Protein AF-A0A270BVR9-F1 (afdb_monomer_lite)

Secondary structure (DSSP, 8-state):
-BTTB-----SSHHHHHHHHHHHHHTT---------PPPPP-PPPBPTTTSSBSS---------

pLDDT: mean 84.09, std 14.84, range [36.09, 96.94]

Foldseek 3Di:
DPVVDDDDDDPDQVVLVVVCVVCVVVVHHDDDDDDPPDDDDDDFDADPVPRHGPDDPPPDDDDD

Sequence (64 aa):
MVGDRVLYHAAQLSHAQRFAQARQAEGIAAYVVPDQTPAPARKVRMNPLTGKPYKKPQTGQKAR

Organism: NCBI:txid146476

Structure (mmCIF, N/CA/C/O backbone):
data_AF-A0A270BVR9-F1
#
_entry.id   AF-A0A270BVR9-F1
#
loop_
_atom_site.group_PDB
_atom_site.id
_atom_site.type_symbol
_atom_site.label_atom_id
_atom_site.label_alt_id
_atom_site.label_comp_id
_atom_site.label_asym_id
_atom_site.label_entity_id
_atom_site.label_seq_id
_atom_site.pdbx_PDB_ins_code
_atom_site.Cartn_x
_atom_site.Cartn_y
_atom_site.Cartn_z
_atom_site.occupancy
_atom_site.B_iso_or_equiv
_atom_site.auth_seq_id
_atom_site.auth_comp_id
_atom_site.auth_asym_id
_atom_site.auth_atom_id
_atom_site.pdbx_PDB_model_num
ATOM 1 N N . MET A 1 1 ? -15.568 -8.778 -0.631 1.00 67.19 1 MET A N 1
ATOM 2 C CA . MET A 1 1 ? -15.429 -8.992 0.825 1.00 67.19 1 MET A CA 1
ATOM 3 C C . MET A 1 1 ? -14.666 -10.291 1.030 1.00 67.19 1 MET A C 1
ATOM 5 O O . MET A 1 1 ? -14.802 -11.167 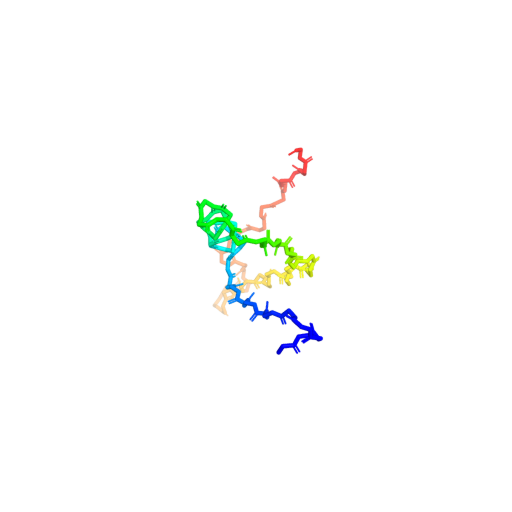0.183 1.00 67.19 1 MET A O 1
ATOM 9 N N . VAL A 1 2 ? -13.832 -10.394 2.065 1.00 75.19 2 VAL A N 1
ATOM 10 C CA . VAL A 1 2 ? -13.117 -11.633 2.432 1.00 75.19 2 VAL A CA 1
ATOM 11 C C . VAL A 1 2 ? -13.513 -11.967 3.862 1.00 75.19 2 VAL A C 1
ATOM 13 O O . VAL A 1 2 ? -13.112 -11.260 4.786 1.00 75.19 2 VAL A O 1
ATOM 16 N N . GLY A 1 3 ? -14.350 -12.994 4.027 1.00 84.88 3 GLY A N 1
ATOM 17 C CA . GLY A 1 3 ? -15.074 -13.215 5.282 1.00 84.88 3 GLY A CA 1
ATOM 18 C C . GLY A 1 3 ? -15.849 -11.957 5.687 1.00 84.88 3 GLY A C 1
ATOM 19 O O . GLY A 1 3 ? -16.455 -11.306 4.835 1.00 84.88 3 GLY A O 1
ATOM 20 N N . ASP A 1 4 ? -15.715 -11.560 6.951 1.00 87.25 4 ASP A N 1
ATOM 21 C CA . ASP A 1 4 ? -16.368 -10.373 7.527 1.00 87.25 4 ASP A CA 1
ATOM 22 C C . ASP A 1 4 ? -15.615 -9.057 7.259 1.00 87.25 4 ASP A C 1
ATOM 24 O O . ASP A 1 4 ? -15.938 -8.008 7.818 1.00 87.25 4 ASP A O 1
ATOM 28 N N . ARG A 1 5 ? -14.564 -9.089 6.426 1.00 84.81 5 ARG A N 1
ATOM 29 C CA . ARG A 1 5 ? -13.709 -7.927 6.155 1.00 84.81 5 ARG A CA 1
ATOM 30 C C . ARG A 1 5 ? -14.003 -7.314 4.791 1.00 84.81 5 ARG A C 1
ATOM 32 O O . ARG A 1 5 ? -14.127 -7.998 3.765 1.00 84.81 5 ARG A O 1
ATOM 39 N N . VAL A 1 6 ? -14.043 -5.985 4.765 1.00 87.81 6 VAL A N 1
ATOM 40 C CA . VAL A 1 6 ? -14.154 -5.199 3.533 1.00 87.81 6 VAL A CA 1
ATOM 41 C C . VAL A 1 6 ? -12.775 -5.085 2.888 1.00 87.81 6 VAL A C 1
ATOM 43 O O . VAL A 1 6 ? -11.807 -4.694 3.535 1.00 87.81 6 VAL A O 1
ATOM 46 N N . LEU A 1 7 ? -12.689 -5.419 1.598 1.00 90.62 7 LEU A N 1
ATOM 47 C CA . LEU A 1 7 ? -11.488 -5.181 0.802 1.00 90.62 7 LEU A CA 1
ATOM 48 C C . LEU A 1 7 ? -11.585 -3.821 0.121 1.00 90.62 7 LEU A C 1
ATOM 50 O O . LEU A 1 7 ? -12.575 -3.534 -0.551 1.00 90.62 7 LEU A O 1
ATOM 54 N N . TYR A 1 8 ? -10.525 -3.029 0.253 1.00 88.06 8 TYR A N 1
ATOM 55 C CA . TYR A 1 8 ? -10.350 -1.765 -0.449 1.00 88.06 8 TYR A CA 1
ATOM 56 C C . TYR A 1 8 ? -9.080 -1.830 -1.299 1.00 88.06 8 TYR A C 1
ATOM 58 O O . TYR A 1 8 ? -8.000 -2.107 -0.780 1.00 88.06 8 TYR A O 1
ATOM 66 N N . HIS A 1 9 ? -9.214 -1.585 -2.602 1.00 90.50 9 HIS A N 1
ATOM 67 C CA . HIS A 1 9 ? -8.097 -1.584 -3.543 1.00 90.50 9 HIS A CA 1
ATOM 68 C C . HIS A 1 9 ? -7.700 -0.148 -3.903 1.00 90.50 9 HIS A C 1
ATOM 70 O O . HIS A 1 9 ? -8.553 0.676 -4.232 1.00 90.50 9 HIS A O 1
ATOM 76 N N . ALA A 1 10 ? -6.397 0.133 -3.898 1.00 91.62 10 ALA A N 1
ATOM 77 C CA . ALA A 1 10 ? -5.828 1.418 -4.286 1.00 91.62 10 ALA A CA 1
ATOM 78 C C . ALA A 1 10 ? -4.705 1.221 -5.307 1.00 91.62 10 ALA A C 1
ATOM 80 O O . ALA A 1 10 ? -3.881 0.327 -5.156 1.00 91.62 10 ALA A O 1
ATOM 81 N N . ALA A 1 11 ? -4.625 2.102 -6.306 1.00 89.81 11 ALA A N 1
ATOM 82 C CA . ALA A 1 11 ? -3.566 2.048 -7.318 1.00 89.81 11 ALA A CA 1
ATOM 83 C C . ALA A 1 11 ? -2.182 2.465 -6.781 1.00 89.81 11 ALA A C 1
ATOM 85 O O . ALA A 1 11 ? -1.160 2.139 -7.375 1.00 89.81 11 ALA A O 1
ATOM 86 N N . GLN A 1 12 ? -2.142 3.226 -5.684 1.00 92.88 12 GLN A N 1
ATOM 87 C CA . GLN A 1 12 ? -0.914 3.733 -5.076 1.00 92.88 12 GLN A CA 1
ATOM 88 C C . GLN A 1 12 ? -0.857 3.344 -3.600 1.00 92.88 12 GLN A C 1
ATOM 90 O O . GLN A 1 12 ? -1.828 3.538 -2.864 1.00 92.88 12 GLN A O 1
ATOM 95 N N . LEU A 1 13 ? 0.310 2.869 -3.151 1.00 92.88 13 LEU A N 1
ATOM 96 C CA . LEU A 1 13 ? 0.539 2.500 -1.752 1.00 92.88 13 LEU A CA 1
ATOM 97 C C . LEU A 1 13 ? 0.310 3.682 -0.798 1.00 92.88 13 LEU A C 1
ATOM 99 O O . LEU A 1 13 ? -0.320 3.525 0.244 1.00 92.88 13 LEU A O 1
ATOM 103 N N . SER A 1 14 ? 0.759 4.878 -1.184 1.00 95.44 14 SER A N 1
ATOM 104 C CA . SER A 1 14 ? 0.573 6.106 -0.404 1.00 95.44 14 SER A CA 1
ATOM 105 C C . SER A 1 14 ? -0.903 6.432 -0.162 1.00 95.44 14 SER A C 1
ATOM 107 O O . SER A 1 14 ? -1.267 6.890 0.920 1.00 95.44 14 SER A O 1
ATOM 109 N N . HIS A 1 15 ? -1.768 6.166 -1.145 1.00 95.62 15 HIS A N 1
ATOM 110 C CA . HIS A 1 15 ? -3.212 6.355 -1.010 1.00 95.62 15 HIS A CA 1
ATOM 111 C C . HIS A 1 15 ? -3.818 5.352 -0.026 1.00 95.62 15 HIS A C 1
ATOM 113 O O . HIS A 1 15 ? -4.550 5.752 0.878 1.00 95.62 15 HIS A O 1
ATOM 119 N N . ALA A 1 16 ? -3.457 4.068 -0.139 1.00 95.25 16 ALA A N 1
ATOM 120 C CA . ALA A 1 16 ? -3.915 3.035 0.794 1.00 95.25 16 ALA A CA 1
ATOM 121 C C . ALA A 1 16 ? -3.510 3.339 2.246 1.00 95.25 16 ALA A C 1
ATOM 123 O O . ALA A 1 16 ? -4.320 3.183 3.157 1.00 95.25 16 ALA A O 1
ATOM 124 N N . GLN A 1 17 ? -2.281 3.818 2.456 1.00 95.94 17 GLN A N 1
ATOM 125 C CA . GLN A 1 17 ? -1.776 4.205 3.777 1.00 95.94 17 GLN A CA 1
ATOM 126 C C . GLN A 1 17 ? -2.579 5.358 4.384 1.00 95.94 17 GLN A C 1
ATOM 128 O O . GLN A 1 17 ? -3.040 5.246 5.519 1.00 95.94 17 GLN A O 1
ATOM 133 N N . ARG A 1 18 ? -2.808 6.433 3.619 1.00 96.81 18 ARG A N 1
ATOM 134 C CA . ARG A 1 18 ? -3.617 7.578 4.074 1.00 96.81 18 ARG A CA 1
ATOM 135 C C . ARG A 1 18 ? -5.049 7.166 4.405 1.00 96.81 18 ARG A C 1
ATOM 137 O O . ARG A 1 18 ? -5.594 7.602 5.414 1.00 96.81 18 ARG A O 1
ATOM 144 N N . PHE A 1 19 ? -5.641 6.302 3.583 1.00 95.44 19 PHE A N 1
ATOM 145 C CA . PHE A 1 19 ? -6.983 5.781 3.822 1.00 95.44 19 PHE A CA 1
ATOM 146 C C . PHE A 1 19 ? -7.061 4.959 5.114 1.00 95.44 19 PHE A C 1
ATOM 148 O O . PHE A 1 19 ? -7.944 5.193 5.935 1.00 95.44 19 PHE A O 1
ATOM 155 N N . ALA A 1 20 ? -6.128 4.025 5.324 1.00 95.81 20 ALA A N 1
ATOM 156 C CA . ALA A 1 20 ? -6.102 3.216 6.539 1.00 95.81 20 ALA A CA 1
ATOM 157 C C . ALA A 1 20 ? -5.888 4.076 7.791 1.00 95.81 20 ALA A C 1
ATOM 159 O O . ALA A 1 20 ? -6.582 3.873 8.782 1.00 95.81 20 ALA A O 1
ATOM 160 N N . GLN A 1 21 ? -5.004 5.075 7.723 1.00 96.62 21 GLN A N 1
ATOM 161 C CA . GLN A 1 21 ? -4.777 6.017 8.820 1.00 96.62 21 GLN A CA 1
ATOM 162 C C . GLN A 1 21 ? -6.044 6.814 9.164 1.00 96.62 21 GLN A C 1
ATOM 164 O O . GLN A 1 21 ? -6.375 6.957 10.338 1.00 96.62 21 GLN A O 1
ATOM 169 N N . ALA A 1 22 ? -6.783 7.291 8.156 1.00 96.94 22 ALA A N 1
ATOM 170 C CA . ALA A 1 22 ? -8.050 7.988 8.374 1.00 96.94 22 ALA A CA 1
ATOM 171 C C . ALA A 1 22 ? -9.089 7.081 9.057 1.00 96.94 22 ALA A C 1
ATOM 173 O O . ALA A 1 22 ? -9.726 7.488 10.022 1.00 96.94 22 ALA A O 1
ATOM 174 N N . ARG A 1 23 ? -9.201 5.818 8.628 1.00 96.00 23 ARG A N 1
ATOM 175 C CA . ARG A 1 23 ? -10.114 4.844 9.250 1.00 96.00 23 ARG A CA 1
ATOM 176 C C . ARG A 1 23 ? -9.728 4.501 10.680 1.00 96.00 23 ARG A C 1
ATOM 178 O O . ARG A 1 23 ? -10.597 4.426 11.540 1.00 96.00 23 ARG A O 1
ATOM 185 N N . GLN A 1 24 ? -8.436 4.367 10.951 1.00 96.31 24 GLN A N 1
ATOM 186 C CA . GLN A 1 24 ? -7.937 4.167 12.308 1.00 96.31 24 GLN A CA 1
ATOM 187 C C . GLN A 1 24 ? -8.253 5.369 13.209 1.00 96.31 24 GLN A C 1
ATOM 189 O O . GLN A 1 24 ? -8.626 5.168 14.362 1.00 96.31 24 GLN A O 1
ATOM 194 N N . ALA A 1 25 ? -8.177 6.599 12.689 1.00 96.88 25 ALA A N 1
ATOM 195 C CA . ALA A 1 25 ? -8.577 7.802 13.425 1.00 96.88 25 ALA A CA 1
ATOM 196 C C . ALA A 1 25 ? -10.089 7.841 13.733 1.00 96.88 25 ALA A C 1
ATOM 198 O O . ALA A 1 25 ? -10.491 8.385 14.756 1.00 96.88 25 ALA A O 1
ATOM 199 N N . GLU A 1 26 ? -10.914 7.213 12.892 1.00 95.69 26 GLU A N 1
ATOM 200 C CA . GLU A 1 26 ? -12.349 6.988 13.135 1.00 95.69 26 GLU A CA 1
ATOM 201 C C . GLU A 1 26 ? -12.624 5.794 14.078 1.00 95.69 26 GLU A C 1
ATOM 203 O O . GLU A 1 26 ? -13.779 5.475 14.350 1.00 95.69 26 GLU A O 1
ATOM 208 N N . GLY A 1 27 ? -11.584 5.110 14.573 1.00 96.88 27 GLY A N 1
ATOM 209 C CA . GLY A 1 27 ? -11.708 3.928 15.435 1.00 96.88 27 GLY A CA 1
ATOM 210 C C . GLY A 1 27 ? -11.976 2.618 14.686 1.00 96.88 27 GLY A C 1
ATOM 211 O O . GLY A 1 27 ? -12.246 1.590 15.306 1.00 96.88 27 GLY A O 1
ATOM 212 N N . ILE A 1 28 ? -11.885 2.622 13.355 1.00 94.75 28 ILE A N 1
ATOM 213 C CA . ILE A 1 28 ? -12.102 1.445 12.511 1.00 94.75 28 ILE A CA 1
ATOM 214 C C . ILE A 1 28 ? -10.766 0.727 12.296 1.00 94.75 28 ILE A C 1
ATOM 216 O O . ILE A 1 28 ? -9.808 1.292 11.761 1.00 94.75 28 ILE A O 1
ATOM 220 N N . ALA A 1 29 ? -10.707 -0.555 12.661 1.00 93.12 29 ALA A N 1
ATOM 221 C CA . ALA A 1 29 ? -9.532 -1.387 12.426 1.00 93.12 29 ALA A CA 1
ATOM 222 C C . ALA A 1 29 ? -9.290 -1.580 10.916 1.00 93.12 29 ALA A C 1
ATOM 224 O O . ALA A 1 29 ? -10.020 -2.304 10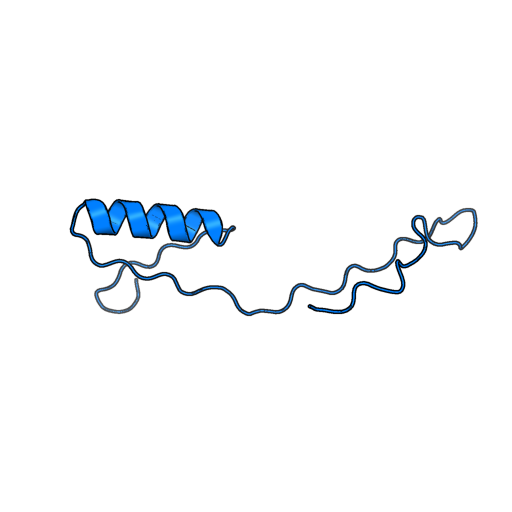.239 1.00 93.12 29 ALA A O 1
ATOM 225 N N . ALA A 1 30 ? -8.239 -0.946 10.394 1.00 94.69 30 ALA A N 1
ATOM 226 C CA . ALA A 1 30 ? -7.817 -1.050 9.000 1.00 94.69 30 ALA A CA 1
ATOM 227 C C . ALA A 1 30 ? -6.335 -1.435 8.910 1.00 94.69 30 ALA A C 1
ATOM 229 O O . ALA A 1 30 ? -5.507 -0.929 9.669 1.00 94.69 30 ALA A O 1
ATOM 230 N N . TYR A 1 31 ? -5.999 -2.311 7.963 1.00 93.25 31 TYR A N 1
ATOM 231 C CA . TYR A 1 31 ? -4.629 -2.737 7.675 1.00 93.25 31 TYR A CA 1
ATOM 232 C C . TYR A 1 31 ? -4.349 -2.634 6.175 1.00 93.25 31 TYR A C 1
ATOM 234 O O . TYR A 1 31 ? -5.238 -2.845 5.350 1.00 93.25 31 TYR A O 1
ATOM 242 N N . VAL A 1 32 ? -3.106 -2.302 5.820 1.00 95.12 32 VAL A N 1
ATOM 243 C CA . VAL A 1 32 ? -2.661 -2.179 4.426 1.00 95.12 32 VAL A CA 1
ATOM 244 C C . VAL A 1 32 ? -1.779 -3.365 4.080 1.00 95.12 32 VAL A C 1
ATOM 246 O O . VAL A 1 32 ? -0.804 -3.637 4.777 1.00 95.12 32 VAL A O 1
ATOM 249 N N . VAL A 1 33 ? -2.099 -4.037 2.978 1.00 92.50 33 VAL A N 1
ATOM 250 C CA . VAL A 1 33 ? -1.251 -5.073 2.381 1.00 92.50 33 VAL A CA 1
ATOM 251 C C . VAL A 1 33 ? -0.679 -4.505 1.080 1.00 92.50 33 VAL A C 1
ATOM 253 O O . VAL A 1 33 ? -1.453 -4.261 0.153 1.00 92.50 33 VAL A O 1
ATOM 256 N N . PRO A 1 34 ? 0.633 -4.213 1.004 1.00 90.88 34 PRO A N 1
ATOM 257 C CA . PRO A 1 34 ? 1.246 -3.697 -0.213 1.00 90.88 34 PRO A CA 1
ATOM 258 C C . PRO A 1 34 ? 1.347 -4.786 -1.283 1.00 90.88 34 PRO A C 1
ATOM 260 O O . PRO A 1 34 ? 1.612 -5.948 -0.97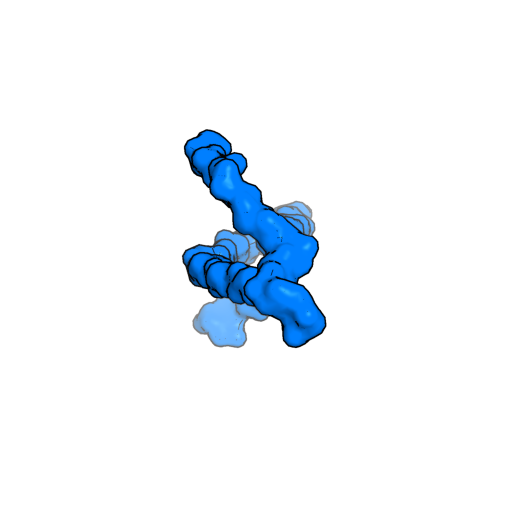4 1.00 90.88 34 PRO A O 1
ATOM 263 N N . ASP A 1 35 ? 1.202 -4.387 -2.545 1.00 89.50 35 ASP A N 1
ATOM 264 C CA . ASP A 1 35 ? 1.557 -5.245 -3.670 1.00 89.50 35 ASP A CA 1
ATOM 265 C C . ASP A 1 35 ? 3.086 -5.369 -3.748 1.00 89.50 35 ASP A C 1
ATOM 267 O O . ASP A 1 35 ? 3.799 -4.372 -3.881 1.00 89.50 35 ASP A O 1
ATOM 271 N N . GLN A 1 36 ? 3.585 -6.597 -3.616 1.00 89.38 36 GLN A N 1
ATOM 272 C CA . GLN A 1 36 ? 5.009 -6.927 -3.719 1.00 89.38 36 GLN A CA 1
ATOM 273 C C . GLN A 1 36 ? 5.390 -7.415 -5.121 1.00 89.38 36 GLN A C 1
ATOM 275 O O . GLN A 1 36 ? 6.532 -7.820 -5.347 1.00 89.38 36 GLN A O 1
ATOM 280 N N . THR A 1 37 ? 4.450 -7.384 -6.068 1.00 89.06 37 THR A N 1
ATOM 281 C CA . THR A 1 37 ? 4.706 -7.787 -7.446 1.00 89.06 37 THR A CA 1
ATOM 282 C C . THR A 1 37 ? 5.774 -6.872 -8.051 1.00 89.06 37 THR A C 1
ATOM 284 O O . THR A 1 37 ? 5.610 -5.647 -8.066 1.00 89.06 37 THR A O 1
ATOM 287 N N . PRO A 1 38 ? 6.891 -7.427 -8.555 1.00 85.56 38 PRO A N 1
ATOM 288 C CA . PRO A 1 38 ? 7.944 -6.617 -9.141 1.00 85.56 38 PRO A CA 1
ATOM 289 C C . PRO A 1 38 ? 7.420 -5.892 -10.382 1.00 85.56 38 PRO A C 1
ATOM 291 O O . PRO A 1 38 ? 6.789 -6.488 -11.258 1.00 85.56 38 PRO A O 1
ATOM 294 N N . ALA A 1 39 ? 7.709 -4.593 -10.474 1.00 83.12 39 ALA A N 1
ATOM 295 C CA . ALA A 1 39 ? 7.336 -3.805 -11.638 1.00 83.12 39 ALA A CA 1
ATOM 296 C C . ALA A 1 39 ? 8.004 -4.377 -12.904 1.00 83.12 39 ALA A C 1
ATOM 298 O O . ALA A 1 39 ? 9.191 -4.722 -12.873 1.00 83.12 39 ALA A O 1
ATOM 299 N N . PRO A 1 40 ? 7.287 -4.448 -14.039 1.00 83.81 40 PRO A N 1
ATOM 300 C CA . PRO A 1 40 ? 7.865 -4.958 -15.270 1.00 83.81 40 PRO A CA 1
ATOM 301 C C . PRO A 1 40 ? 9.028 -4.069 -15.717 1.00 83.81 40 PRO A C 1
ATOM 303 O O . PRO A 1 40 ? 8.942 -2.835 -15.704 1.00 83.81 40 PRO A O 1
ATOM 306 N N . ALA A 1 41 ? 10.117 -4.700 -16.158 1.00 84.50 41 ALA A N 1
ATOM 307 C CA . ALA A 1 41 ? 11.260 -3.985 -16.705 1.00 84.50 41 ALA A CA 1
ATOM 308 C C . ALA A 1 41 ? 10.813 -3.119 -17.895 1.00 84.50 4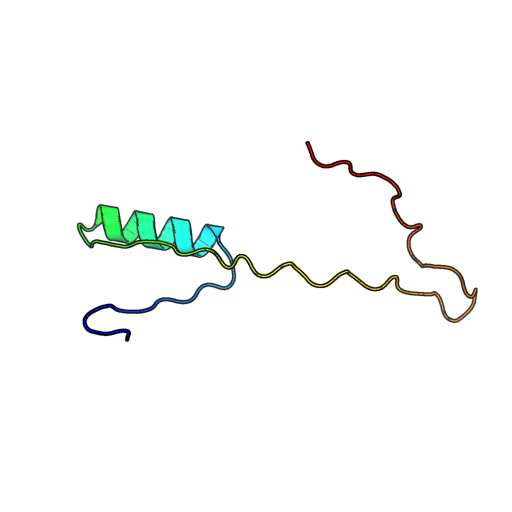1 ALA A C 1
ATOM 310 O O . ALA A 1 41 ? 10.249 -3.613 -18.877 1.00 84.50 41 ALA A O 1
ATOM 311 N N . ARG A 1 42 ? 11.065 -1.806 -17.822 1.00 81.19 42 ARG A N 1
ATOM 312 C CA . ARG A 1 42 ? 10.765 -0.890 -18.929 1.00 81.19 42 ARG A CA 1
ATOM 313 C C . ARG A 1 42 ? 11.633 -1.260 -20.128 1.00 81.19 42 ARG A C 1
ATOM 315 O O . ARG A 1 42 ? 12.851 -1.101 -20.084 1.00 81.19 42 ARG A O 1
ATOM 322 N N . LYS A 1 43 ? 11.004 -1.712 -21.216 1.00 82.00 43 LYS A N 1
ATOM 323 C CA . LYS A 1 43 ? 11.704 -1.951 -22.482 1.00 82.00 43 LYS A CA 1
ATOM 324 C C . LYS A 1 43 ? 12.290 -0.637 -22.993 1.00 82.00 43 LYS A C 1
ATOM 326 O O . LYS A 1 43 ? 11.613 0.394 -23.026 1.00 82.00 43 LYS A O 1
ATOM 331 N N . VAL A 1 44 ? 13.556 -0.680 -23.394 1.00 84.56 44 VAL A N 1
ATOM 332 C CA . VAL A 1 44 ? 14.228 0.467 -24.002 1.00 84.56 44 VAL A CA 1
ATOM 333 C C . VAL A 1 44 ? 13.531 0.794 -25.320 1.00 84.56 44 VAL A C 1
ATOM 335 O O . VAL A 1 44 ? 13.379 -0.065 -26.186 1.00 84.56 44 VAL A O 1
ATOM 338 N N . ARG A 1 45 ? 13.089 2.045 -25.472 1.00 86.06 45 ARG A N 1
ATOM 339 C CA . ARG A 1 45 ? 12.510 2.522 -26.730 1.00 86.06 45 ARG A CA 1
ATOM 340 C C . ARG A 1 45 ? 13.638 2.819 -27.711 1.00 86.06 45 ARG A C 1
ATOM 342 O O . ARG A 1 45 ? 14.495 3.659 -27.426 1.00 86.06 45 ARG A O 1
ATOM 349 N N . MET A 1 46 ? 13.606 2.156 -28.860 1.00 88.62 46 MET A N 1
ATOM 350 C CA . MET A 1 46 ? 14.548 2.365 -29.958 1.00 88.62 46 MET A CA 1
ATOM 351 C C . MET A 1 46 ? 14.006 3.421 -30.919 1.00 88.62 46 MET A C 1
ATOM 353 O O . MET A 1 46 ? 12.810 3.446 -31.209 1.00 88.62 46 MET A O 1
ATOM 357 N N . ASN A 1 47 ? 14.879 4.303 -31.394 1.00 87.94 47 ASN A N 1
ATOM 358 C CA . ASN A 1 47 ? 14.564 5.249 -32.451 1.00 87.94 47 ASN A CA 1
ATOM 359 C C . ASN A 1 47 ? 14.560 4.505 -33.798 1.00 87.94 47 ASN A C 1
ATOM 361 O O . ASN A 1 47 ? 15.602 3.959 -34.172 1.00 87.94 47 ASN A O 1
ATOM 365 N N . PRO A 1 48 ? 13.436 4.497 -34.539 1.00 86.62 48 PRO A N 1
ATOM 366 C CA . PRO A 1 48 ? 13.320 3.750 -35.790 1.00 86.62 48 PRO A CA 1
ATOM 367 C C . PRO A 1 48 ? 14.234 4.282 -36.902 1.00 86.62 48 PRO A C 1
ATOM 369 O O . PRO A 1 48 ? 14.617 3.519 -37.778 1.00 86.62 48 PRO A O 1
ATOM 372 N N . LEU A 1 49 ? 14.624 5.561 -36.859 1.00 90.00 49 LEU A N 1
ATOM 373 C CA . LEU A 1 49 ? 15.450 6.190 -37.897 1.00 90.00 49 LEU A CA 1
ATOM 374 C C . LEU A 1 49 ? 16.951 5.960 -37.699 1.00 90.00 49 LEU A C 1
ATOM 376 O O . LEU A 1 49 ? 17.715 5.995 -38.654 1.00 90.00 49 LEU A O 1
ATOM 380 N N . THR A 1 50 ? 17.393 5.773 -36.454 1.00 85.38 50 THR A N 1
ATOM 381 C CA . THR A 1 50 ? 18.828 5.689 -36.124 1.00 85.38 50 THR A CA 1
ATOM 382 C C . THR A 1 50 ? 19.241 4.339 -35.551 1.00 85.38 50 THR A C 1
ATOM 384 O O . THR A 1 50 ? 20.432 4.118 -35.341 1.00 85.38 50 THR A O 1
ATOM 387 N N . GLY A 1 51 ? 18.284 3.458 -35.237 1.00 87.62 51 GLY A N 1
ATOM 388 C CA . GLY A 1 51 ? 18.539 2.177 -34.573 1.00 87.62 51 GLY A CA 1
ATOM 389 C C . GLY A 1 51 ? 19.136 2.321 -33.169 1.00 87.62 51 GLY A C 1
ATOM 390 O O . GLY A 1 51 ? 19.627 1.348 -32.607 1.00 87.62 51 GLY A O 1
ATOM 391 N N . LYS A 1 52 ? 19.130 3.531 -32.594 1.00 88.38 52 LYS A N 1
ATOM 392 C CA . LYS A 1 52 ? 19.720 3.845 -31.286 1.00 88.38 52 LYS A CA 1
ATOM 393 C C . LYS A 1 52 ? 18.627 4.065 -30.240 1.00 88.38 52 LYS A C 1
ATOM 395 O O . LYS A 1 52 ? 17.542 4.537 -30.580 1.00 88.38 52 LYS A O 1
ATOM 400 N N . PRO A 1 53 ? 18.878 3.762 -28.959 1.00 88.19 53 PRO A N 1
ATOM 401 C CA . PRO A 1 53 ? 17.898 4.004 -27.911 1.00 88.19 53 PRO A CA 1
ATOM 402 C C . PRO A 1 53 ? 17.671 5.507 -27.693 1.00 88.19 53 PRO A C 1
ATOM 404 O O . PRO A 1 53 ? 18.625 6.285 -27.672 1.00 88.19 53 PRO A O 1
ATOM 407 N N . TYR A 1 54 ? 16.414 5.921 -27.486 1.00 81.81 54 TYR A N 1
ATOM 408 C CA . TYR A 1 54 ? 16.066 7.331 -27.221 1.00 81.81 54 TYR A CA 1
ATOM 409 C C . TYR A 1 54 ? 16.707 7.874 -25.938 1.00 81.81 54 TYR A C 1
ATOM 411 O O . TYR A 1 54 ? 16.976 9.066 -25.826 1.00 81.81 54 TYR A O 1
ATOM 419 N N . LYS A 1 55 ? 16.943 6.998 -24.959 1.00 74.44 55 LYS A N 1
ATOM 420 C CA . LYS A 1 55 ? 17.708 7.292 -23.748 1.00 74.44 55 LYS A CA 1
ATOM 421 C C . LYS A 1 55 ? 18.788 6.228 -23.620 1.00 74.44 55 LYS A C 1
ATOM 423 O O . LYS A 1 55 ? 18.470 5.042 -23.690 1.00 74.44 55 LYS A O 1
ATOM 428 N N . LYS A 1 56 ? 20.049 6.635 -23.431 1.00 63.22 56 LYS A N 1
ATOM 429 C CA . LYS A 1 56 ? 21.109 5.692 -23.048 1.00 63.22 56 LYS A CA 1
ATOM 430 C C . LYS A 1 56 ? 20.648 4.966 -21.775 1.00 63.22 56 LYS A C 1
ATOM 432 O O . LYS A 1 56 ? 20.108 5.640 -20.893 1.00 63.22 56 LYS A O 1
ATOM 437 N N . PRO A 1 57 ? 20.803 3.635 -21.670 1.00 57.09 57 PRO A N 1
ATOM 438 C CA . PRO A 1 57 ? 20.538 2.957 -20.411 1.00 57.09 57 PRO A CA 1
ATOM 439 C C . PRO A 1 57 ? 21.408 3.629 -19.347 1.00 57.09 57 PRO A C 1
ATOM 441 O O . PRO A 1 57 ? 22.621 3.730 -19.515 1.00 57.09 57 PRO A O 1
ATOM 444 N N . GLN A 1 58 ? 20.788 4.165 -18.295 1.00 60.03 58 GLN A N 1
ATOM 445 C CA . GLN A 1 58 ? 21.518 4.585 -17.104 1.00 60.03 58 GLN A CA 1
ATOM 446 C C . GLN A 1 58 ? 22.044 3.305 -16.455 1.00 60.03 58 GLN A C 1
ATOM 448 O O . GLN A 1 58 ? 21.374 2.663 -15.650 1.00 60.03 58 GLN A O 1
ATOM 453 N N . THR A 1 59 ? 23.232 2.882 -16.871 1.00 55.94 59 THR A N 1
ATOM 454 C CA . THR A 1 59 ? 24.039 1.919 -16.136 1.00 55.94 59 THR A CA 1
ATOM 455 C C . THR A 1 59 ? 24.391 2.567 -14.802 1.00 55.94 59 THR A C 1
ATOM 457 O O . THR A 1 59 ? 25.265 3.423 -14.730 1.00 55.94 59 THR A O 1
ATOM 460 N N .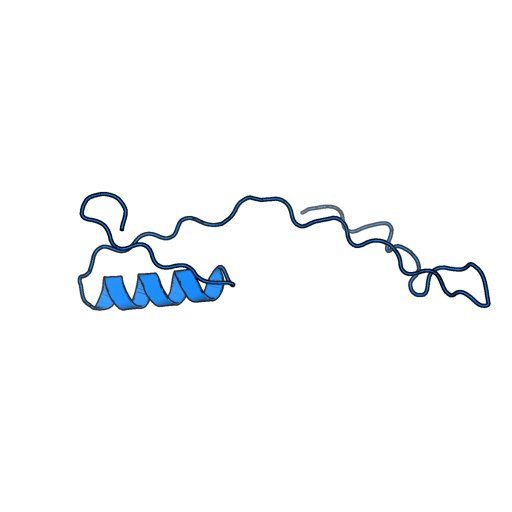 GLY A 1 60 ? 23.673 2.180 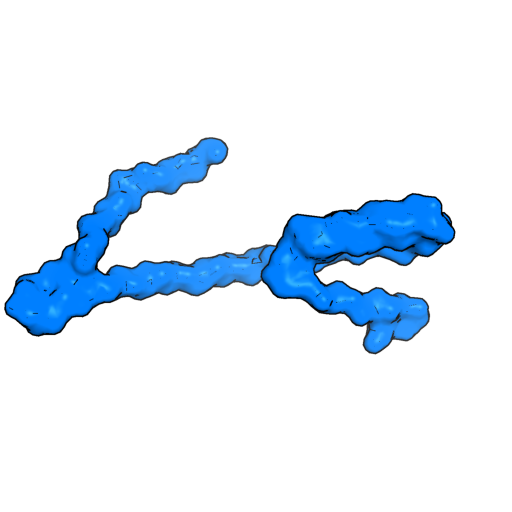-13.749 1.00 53.22 60 GLY A N 1
ATOM 461 C CA . GLY A 1 60 ? 24.035 2.507 -12.375 1.00 53.22 60 GLY A CA 1
ATOM 462 C C . GLY A 1 60 ? 23.009 3.348 -11.628 1.00 53.22 60 GLY A C 1
ATOM 463 O O . GLY A 1 60 ? 23.198 4.541 -11.427 1.00 53.22 60 GLY A O 1
ATOM 464 N N . GLN A 1 61 ? 21.996 2.691 -11.074 1.00 47.88 61 GLN A N 1
ATOM 465 C CA . GLN A 1 61 ? 21.610 2.985 -9.697 1.00 47.88 61 GLN A CA 1
ATOM 466 C C . GLN A 1 61 ? 21.737 1.678 -8.922 1.00 47.88 61 GLN A C 1
ATOM 468 O O . GLN A 1 61 ? 20.892 0.792 -9.011 1.00 47.88 61 GLN A O 1
ATOM 473 N N . LYS A 1 62 ? 22.874 1.532 -8.228 1.00 44.84 62 LYS A N 1
ATOM 474 C CA . LYS A 1 62 ? 23.010 0.554 -7.150 1.00 44.84 62 LYS A CA 1
ATOM 475 C C . LYS A 1 62 ? 21.931 0.873 -6.120 1.00 44.84 62 LYS A C 1
ATOM 477 O O . LYS A 1 62 ? 21.817 2.023 -5.704 1.00 44.84 62 LYS A O 1
ATOM 482 N N . ALA A 1 63 ? 21.194 -0.154 -5.717 1.00 42.47 63 ALA A N 1
ATOM 483 C CA . ALA A 1 63 ? 20.428 -0.145 -4.487 1.00 42.47 63 ALA A CA 1
ATOM 484 C C . ALA A 1 63 ? 21.332 0.301 -3.323 1.00 42.47 63 ALA A C 1
ATOM 486 O O . ALA A 1 63 ? 22.427 -0.243 -3.139 1.00 42.47 63 ALA A O 1
ATOM 487 N N . ARG A 1 64 ? 20.877 1.305 -2.581 1.00 36.09 64 ARG A N 1
ATOM 488 C CA . ARG A 1 64 ? 21.266 1.608 -1.206 1.00 36.09 64 ARG A CA 1
ATOM 489 C C . ARG A 1 64 ? 20.018 2.059 -0.473 1.00 36.09 64 ARG A C 1
ATOM 491 O O . ARG A 1 64 ? 19.229 2.791 -1.109 1.00 36.09 64 ARG A O 1
#

Radius of gyration: 20.06 Å; chains: 1; bounding box: 40×21×53 Å